Protein AF-A0A7Z0Q3Q0-F1 (afdb_monomer)

Radius of gyration: 19.28 Å; Cα contacts (8 Å, |Δi|>4): 190; chains: 1; bounding box: 43×31×62 Å

Sequence (146 aa):
MIHEVDEGLRRLLGESGLEASGIEVVFDAPTRDWAARRSAPTVCVFLYDIREDAARRGAGAGEVYDADGHLVARRSPPRWFDLTYLVTAWASRPQDEHRLLSQVLTCLVATDTLPARLLTGTLAELGLTVTLDTAGAAADVPAAAD

pLDDT: mean 84.56, std 13.64, range [37.5, 96.56]

Foldseek 3Di:
DVVQVVQLLVVLVVVLCCVVVVEAEEADDDDPVNLVPDDHKYKYWYQDDKAWPVVPQDPAQDFDADPVGDGPDTHGGDIDMDTDIDIFIHDPDVVVRVVSVVSSLVSQVVAQWRDLVSGDDPRNVVVDIDGDDDCDDDDDDDPPDD

Nearest PDB structures (foldseek):
  6j0f-assembly1_A  TM=7.211E-01  e=7.672E-05  Photorhabdus asymbiotica subsp. asymbiotica ATCC 43949
  7b5i-assembly1_AA  TM=6.767E-01  e=9.588E-03  Nostoc sp. PCC 7120 = FACHB-418
  5djk-assembly1_A  TM=4.244E-01  e=2.139E+00  Mycobacterium tuberculosis
  5dji-assembly1_A  TM=3.986E-01  e=2.433E+00  Mycobacterium tuberculosis

Structure (mmCIF, N/CA/C/O backbone):
data_AF-A0A7Z0Q3Q0-F1
#
_entry.id   AF-A0A7Z0Q3Q0-F1
#
loop_
_atom_site.group_PDB
_atom_site.id
_atom_site.type_symbol
_atom_site.label_atom_id
_atom_site.label_alt_id
_atom_site.label_comp_id
_atom_site.label_asym_id
_atom_site.label_entity_id
_atom_site.label_seq_id
_atom_site.pdbx_PDB_ins_code
_atom_site.Cartn_x
_atom_site.Cartn_y
_atom_site.Cartn_z
_atom_site.occupancy
_atom_site.B_iso_or_equiv
_atom_site.auth_seq_id
_atom_site.auth_comp_id
_atom_site.auth_asym_id
_atom_site.auth_atom_id
_atom_site.pdbx_PDB_model_num
ATOM 1 N N . MET A 1 1 ? 0.972 2.978 -14.090 1.00 88.19 1 MET A N 1
ATOM 2 C CA . MET A 1 1 ? 1.947 2.531 -13.082 1.00 88.19 1 MET A CA 1
ATOM 3 C C . MET A 1 1 ? 1.573 2.913 -11.660 1.00 88.19 1 MET A C 1
ATOM 5 O O . MET A 1 1 ? 1.221 1.985 -10.961 1.00 88.19 1 MET A O 1
ATOM 9 N N . ILE A 1 2 ? 1.547 4.179 -11.202 1.00 93.88 2 ILE A N 1
ATOM 10 C CA . ILE A 1 2 ? 1.187 4.463 -9.780 1.00 93.88 2 ILE A CA 1
ATOM 11 C C . ILE A 1 2 ? -0.172 3.847 -9.394 1.00 93.88 2 ILE A C 1
ATOM 13 O O . ILE A 1 2 ? -0.239 3.062 -8.460 1.00 93.88 2 ILE A O 1
ATOM 17 N N . HIS A 1 3 ? -1.213 4.064 -10.203 1.00 94.50 3 HIS A N 1
ATOM 18 C CA . HIS A 1 3 ? -2.531 3.449 -9.981 1.00 94.50 3 HIS A CA 1
ATOM 19 C C . HIS A 1 3 ? -2.532 1.905 -10.012 1.00 94.50 3 HIS A C 1
ATOM 21 O O . HIS A 1 3 ? -3.436 1.279 -9.471 1.00 94.50 3 HIS A O 1
ATOM 27 N N . GLU A 1 4 ? -1.547 1.275 -10.660 1.00 95.19 4 GLU A N 1
ATOM 28 C CA . GLU A 1 4 ? -1.396 -0.188 -10.689 1.00 95.19 4 GLU A CA 1
ATOM 29 C C . GLU A 1 4 ? -0.673 -0.686 -9.429 1.00 95.19 4 GLU A C 1
ATOM 31 O O . GLU A 1 4 ? -0.942 -1.796 -8.980 1.00 95.19 4 GLU A O 1
ATOM 36 N N . VAL A 1 5 ? 0.199 0.138 -8.829 1.00 95.44 5 VAL A N 1
ATOM 37 C CA . VAL A 1 5 ? 0.750 -0.114 -7.487 1.00 95.44 5 VAL A CA 1
ATOM 38 C C . VAL A 1 5 ? -0.352 0.017 -6.441 1.00 95.44 5 VAL A C 1
ATOM 40 O O . VAL A 1 5 ? -0.492 -0.881 -5.616 1.00 95.44 5 VAL A O 1
ATOM 43 N N . ASP A 1 6 ? -1.184 1.063 -6.520 1.00 95.94 6 ASP A N 1
ATOM 44 C CA . ASP A 1 6 ? -2.340 1.240 -5.629 1.00 95.94 6 ASP A CA 1
ATOM 45 C C . ASP A 1 6 ? -3.270 0.021 -5.684 1.00 95.94 6 ASP A C 1
ATOM 47 O O . ASP A 1 6 ? -3.705 -0.499 -4.659 1.00 95.94 6 ASP A O 1
ATOM 51 N N . GLU A 1 7 ? -3.544 -0.482 -6.888 1.00 95.88 7 GLU A N 1
ATOM 52 C CA . GLU A 1 7 ? -4.359 -1.681 -7.070 1.00 95.88 7 GLU A CA 1
ATOM 53 C C . GLU A 1 7 ? -3.675 -2.950 -6.539 1.00 95.88 7 GLU A C 1
ATOM 55 O O . GLU A 1 7 ? -4.327 -3.781 -5.904 1.00 95.88 7 GLU A O 1
ATOM 60 N N . GLY A 1 8 ? -2.360 -3.090 -6.729 1.00 95.69 8 GLY A N 1
ATOM 61 C CA . GLY A 1 8 ? -1.583 -4.181 -6.139 1.00 95.69 8 GLY A CA 1
ATOM 62 C C . GLY A 1 8 ? -1.647 -4.177 -4.609 1.00 95.69 8 GLY A C 1
ATOM 63 O O . GLY A 1 8 ? -1.917 -5.214 -4.000 1.00 95.69 8 GLY A O 1
ATOM 64 N N . LEU A 1 9 ? -1.474 -3.007 -3.987 1.00 95.81 9 LEU A N 1
ATOM 65 C CA . LEU A 1 9 ? -1.591 -2.818 -2.540 1.00 95.81 9 LEU A CA 1
ATOM 66 C C . LEU A 1 9 ? -3.016 -3.076 -2.042 1.00 95.81 9 LEU A C 1
ATOM 68 O O . LEU A 1 9 ? -3.185 -3.733 -1.016 1.00 95.81 9 LEU A O 1
ATOM 72 N N . ARG A 1 10 ? -4.045 -2.623 -2.774 1.00 95.56 10 ARG A N 1
ATOM 73 C CA . ARG A 1 10 ? -5.452 -2.892 -2.440 1.00 95.56 10 ARG A CA 1
ATOM 74 C C . ARG A 1 10 ? -5.706 -4.390 -2.363 1.00 95.56 10 ARG A C 1
ATOM 76 O O . ARG A 1 10 ? -6.245 -4.867 -1.371 1.00 95.56 10 ARG A O 1
ATOM 83 N N . ARG A 1 11 ? -5.279 -5.142 -3.379 1.00 95.00 11 ARG A N 1
ATOM 84 C CA . ARG A 1 11 ? -5.471 -6.597 -3.409 1.00 95.00 11 ARG A CA 1
ATOM 85 C C . ARG A 1 11 ? -4.671 -7.307 -2.334 1.00 95.00 11 ARG A C 1
ATOM 87 O O . ARG A 1 11 ? -5.205 -8.217 -1.710 1.00 95.00 11 ARG A O 1
ATOM 94 N N . LEU A 1 12 ? -3.431 -6.876 -2.097 1.00 95.19 12 LEU A N 1
ATOM 95 C CA . LEU A 1 12 ? -2.596 -7.424 -1.032 1.00 95.19 12 LEU A CA 1
ATOM 96 C C . LEU A 1 12 ? -3.284 -7.261 0.329 1.00 95.19 12 LEU A C 1
ATOM 98 O O . LEU A 1 12 ? -3.424 -8.225 1.071 1.00 95.19 12 LEU A O 1
ATOM 102 N N . LEU A 1 13 ? -3.791 -6.064 0.630 1.00 94.19 13 LEU A N 1
ATOM 103 C CA . LEU A 1 13 ? -4.528 -5.814 1.868 1.00 94.19 13 LEU A CA 1
ATOM 104 C C . LEU A 1 13 ? -5.890 -6.517 1.898 1.00 94.19 13 LEU A C 1
ATOM 106 O O . LEU A 1 13 ? -6.341 -6.896 2.977 1.00 94.19 13 LEU A O 1
ATOM 110 N N . GLY A 1 14 ? -6.520 -6.774 0.753 1.00 91.62 14 GLY A N 1
ATOM 111 C CA . GLY A 1 14 ? -7.699 -7.639 0.660 1.00 91.62 14 GLY A CA 1
ATOM 112 C C . GLY A 1 14 ? -7.434 -9.061 1.175 1.00 91.62 14 GLY A C 1
ATOM 113 O O . GLY A 1 14 ? -8.291 -9.643 1.842 1.00 91.62 14 GLY A O 1
ATOM 114 N N . GLU A 1 15 ? -6.221 -9.595 0.976 1.00 90.00 15 GLU A N 1
ATOM 115 C CA . GLU A 1 15 ? -5.820 -10.918 1.490 1.00 90.00 15 GLU A CA 1
ATOM 116 C C . GLU A 1 15 ? -5.725 -10.958 3.031 1.00 90.00 15 GLU A C 1
ATOM 118 O O . GLU A 1 15 ? -5.790 -12.034 3.625 1.00 90.00 15 GLU A O 1
ATOM 123 N N . SER A 1 16 ? -5.652 -9.805 3.709 1.00 87.00 16 SER A N 1
ATOM 124 C CA . SER A 1 16 ? -5.590 -9.730 5.178 1.00 87.00 16 SER A CA 1
ATOM 125 C C . SER A 1 16 ? -6.931 -9.976 5.889 1.00 87.00 16 SER A C 1
ATOM 127 O O . SER A 1 16 ? -6.960 -10.093 7.115 1.00 87.00 16 SER A O 1
ATOM 129 N N . GLY A 1 17 ? -8.052 -10.031 5.156 1.00 87.19 17 GLY A N 1
ATOM 130 C CA . GLY A 1 17 ? -9.397 -10.233 5.717 1.00 87.19 17 GLY A CA 1
ATOM 131 C C . GLY A 1 17 ? -10.068 -8.973 6.286 1.00 87.19 17 GLY A C 1
ATOM 132 O O . GLY A 1 17 ? -11.126 -9.076 6.914 1.00 87.19 17 GLY A O 1
ATOM 133 N N . LEU A 1 18 ? -9.486 -7.788 6.065 1.00 88.56 18 LEU A N 1
ATOM 134 C CA . LEU A 1 18 ? -10.064 -6.500 6.473 1.00 88.56 18 LEU A CA 1
ATOM 135 C C . LEU A 1 18 ? -11.447 -6.274 5.846 1.00 88.56 18 LEU A C 1
ATOM 137 O O . LEU A 1 18 ? -12.420 -6.049 6.565 1.00 88.56 18 LEU A O 1
ATOM 141 N N . GLU A 1 19 ? -11.559 -6.422 4.524 1.00 85.38 19 GLU A N 1
ATOM 142 C CA . GLU A 1 19 ? -12.822 -6.212 3.801 1.00 85.38 19 GLU A CA 1
ATOM 143 C C . GLU A 1 19 ? -13.909 -7.204 4.242 1.00 85.38 19 GLU A C 1
ATOM 145 O O . GLU A 1 19 ? -15.065 -6.828 4.432 1.00 85.38 19 GLU A O 1
ATOM 150 N N . ALA A 1 20 ? -13.531 -8.461 4.507 1.00 86.12 20 ALA A N 1
ATOM 151 C CA . ALA A 1 20 ? -14.441 -9.480 5.039 1.00 86.12 20 ALA A CA 1
ATOM 152 C C . ALA A 1 20 ? -14.979 -9.125 6.439 1.00 86.12 20 ALA A C 1
ATOM 154 O O . ALA A 1 20 ? -16.045 -9.595 6.833 1.00 86.12 20 ALA A O 1
ATOM 155 N N . SER A 1 21 ? -14.260 -8.274 7.171 1.00 85.69 21 SER A N 1
ATOM 156 C CA . SER A 1 21 ? -14.647 -7.755 8.486 1.00 85.69 21 SER A CA 1
ATOM 157 C C . SER A 1 21 ? -15.372 -6.402 8.400 1.00 85.69 21 SER A C 1
ATOM 159 O O . SER A 1 21 ? -15.601 -5.764 9.426 1.00 85.69 21 SER A O 1
ATOM 161 N N . GLY A 1 22 ? -15.734 -5.952 7.191 1.00 87.81 22 GLY A N 1
ATOM 162 C CA . GLY A 1 22 ? -16.421 -4.680 6.953 1.00 87.81 22 GLY A CA 1
ATOM 163 C C . GLY A 1 22 ? -15.533 -3.444 7.114 1.00 87.81 22 GLY A C 1
ATOM 164 O O . GLY A 1 22 ? -16.058 -2.347 7.292 1.00 87.81 22 GLY A O 1
ATOM 165 N N . ILE A 1 23 ? -14.208 -3.614 7.088 1.00 92.88 23 ILE A N 1
ATOM 166 C CA . ILE A 1 23 ? -13.245 -2.515 7.186 1.00 92.88 23 ILE A CA 1
ATOM 167 C C . ILE A 1 23 ? -12.937 -2.015 5.777 1.00 92.88 23 ILE A C 1
ATOM 169 O O . ILE A 1 23 ? -12.539 -2.790 4.908 1.00 92.88 23 ILE A O 1
ATOM 173 N N . GLU A 1 24 ? -13.113 -0.715 5.558 1.00 92.44 24 GLU A N 1
ATOM 174 C CA . GLU A 1 24 ? -12.806 -0.082 4.275 1.00 92.44 24 GLU A CA 1
ATOM 175 C C . GLU A 1 24 ? -11.285 0.111 4.120 1.00 92.44 24 GLU A C 1
ATOM 177 O O . GLU A 1 24 ? -10.596 0.420 5.095 1.00 92.44 24 GLU A O 1
ATOM 182 N N . VAL A 1 25 ? -10.756 -0.038 2.901 1.00 93.88 25 VAL A N 1
ATOM 183 C CA . VAL A 1 25 ? -9.376 0.334 2.548 1.00 93.88 25 VAL A CA 1
ATOM 184 C C . VAL A 1 25 ? -9.415 1.418 1.476 1.00 93.88 25 VAL A C 1
ATOM 186 O O . VAL A 1 25 ? -9.904 1.192 0.368 1.00 93.88 25 VAL A O 1
ATOM 189 N N . VAL A 1 26 ? -8.881 2.598 1.787 1.00 93.81 26 VAL A N 1
ATOM 190 C CA . VAL A 1 26 ? -8.859 3.744 0.864 1.00 93.81 26 VAL A CA 1
ATOM 191 C C . VAL A 1 26 ? -7.458 4.291 0.643 1.00 93.81 26 VAL A C 1
ATOM 193 O O . VAL A 1 26 ? -6.566 4.061 1.450 1.00 93.81 26 VAL A O 1
ATOM 196 N N . PHE A 1 27 ? -7.288 5.054 -0.436 1.00 94.75 27 PHE A N 1
ATOM 197 C CA . PHE A 1 27 ? -5.995 5.601 -0.870 1.00 94.75 27 PHE A CA 1
ATOM 198 C C . PHE A 1 27 ? -5.954 7.139 -0.857 1.00 94.75 27 PHE A C 1
ATOM 200 O O . PHE A 1 27 ? -4.999 7.757 -1.322 1.00 94.75 27 PHE A O 1
ATOM 207 N N . ASP A 1 28 ? -6.994 7.771 -0.310 1.00 87.12 28 ASP A N 1
ATOM 208 C CA . ASP A 1 28 ? -7.083 9.226 -0.197 1.00 87.12 28 ASP A CA 1
ATOM 209 C C . ASP A 1 28 ? -6.221 9.750 0.955 1.00 87.12 28 ASP A C 1
ATOM 211 O O . ASP A 1 28 ? -6.079 9.089 1.983 1.00 87.12 28 ASP A O 1
ATOM 215 N N . ALA A 1 29 ? -5.734 10.987 0.843 1.00 85.38 29 ALA A N 1
ATOM 216 C CA . ALA A 1 29 ? -5.054 11.654 1.949 1.00 85.38 29 ALA A CA 1
ATOM 217 C C . ALA A 1 29 ? -5.977 11.778 3.182 1.00 85.38 29 ALA A C 1
ATOM 219 O O . ALA A 1 29 ? -7.102 12.286 3.055 1.00 85.38 29 ALA A O 1
ATOM 220 N N . PRO A 1 30 ? -5.521 11.378 4.384 1.00 79.69 30 PRO A N 1
ATOM 221 C CA . PRO A 1 30 ? -6.323 11.494 5.591 1.00 79.69 30 PRO A CA 1
ATOM 222 C C . PRO A 1 30 ? -6.361 12.958 6.052 1.00 79.69 30 PRO A C 1
ATOM 224 O O . PRO A 1 30 ? -5.455 13.447 6.720 1.00 79.69 30 PRO A O 1
ATOM 227 N N . THR A 1 31 ? -7.411 13.684 5.667 1.00 82.81 31 THR A N 1
ATOM 228 C CA . THR A 1 31 ? -7.654 15.073 6.104 1.00 82.81 31 THR A CA 1
ATOM 229 C C . THR A 1 31 ? -8.686 15.125 7.233 1.00 82.81 31 THR A C 1
ATOM 231 O O . THR A 1 31 ? -9.507 14.216 7.368 1.00 82.81 31 THR A O 1
ATOM 234 N N . ARG A 1 32 ? -8.713 16.214 8.017 1.00 77.81 32 ARG A N 1
ATOM 235 C CA . ARG A 1 32 ? -9.737 16.435 9.062 1.00 77.81 32 ARG A CA 1
ATOM 236 C C . ARG A 1 32 ? -11.166 16.286 8.533 1.00 77.81 32 ARG A C 1
ATOM 238 O O . ARG A 1 32 ? -11.967 15.552 9.107 1.00 77.81 32 ARG A O 1
ATOM 245 N N . ASP A 1 33 ? -11.467 16.935 7.410 1.00 81.00 33 ASP A N 1
ATOM 246 C CA . ASP A 1 33 ? -12.792 16.875 6.781 1.00 81.00 33 ASP A CA 1
ATOM 247 C C . ASP A 1 33 ? -13.135 15.469 6.288 1.00 81.00 33 ASP A C 1
ATOM 249 O O . ASP A 1 33 ? -14.293 15.056 6.305 1.00 81.00 33 ASP A O 1
ATOM 253 N N . TRP A 1 34 ? -12.133 14.724 5.829 1.00 81.62 34 TRP A N 1
ATOM 254 C CA . TRP A 1 34 ? -12.302 13.332 5.439 1.00 81.62 34 TRP A CA 1
ATOM 255 C C . TRP A 1 34 ? -12.598 12.446 6.653 1.00 81.62 34 TRP A C 1
ATOM 257 O O . TRP A 1 34 ? -13.512 11.626 6.584 1.00 81.62 34 TRP A O 1
ATOM 267 N N . ALA A 1 35 ? -11.919 12.667 7.783 1.00 76.44 35 ALA A N 1
ATOM 268 C CA . ALA A 1 35 ? -12.118 11.891 9.006 1.00 76.44 35 ALA A CA 1
ATOM 269 C C . ALA A 1 35 ? -13.510 12.143 9.599 1.00 76.44 35 ALA A C 1
ATOM 271 O O . ALA A 1 35 ? -14.205 11.205 9.982 1.00 76.44 35 ALA A O 1
ATOM 272 N N . ALA A 1 36 ? -13.964 13.401 9.577 1.00 80.50 36 ALA A N 1
ATOM 273 C CA . ALA A 1 36 ? -15.282 13.802 10.063 1.00 80.50 36 ALA A CA 1
ATOM 274 C C . ALA A 1 36 ? -16.453 13.150 9.302 1.00 80.50 36 ALA A C 1
ATOM 276 O O . ALA A 1 36 ? -17.552 13.038 9.842 1.00 80.50 36 ALA A O 1
ATOM 277 N N . ARG A 1 37 ? -16.241 12.717 8.052 1.00 80.75 37 ARG A N 1
ATOM 278 C CA . ARG A 1 37 ? -17.276 12.064 7.232 1.00 80.75 37 ARG A CA 1
ATOM 279 C C . ARG A 1 37 ? -17.400 10.560 7.479 1.00 80.75 37 ARG A C 1
ATOM 281 O O . ARG A 1 37 ? -18.315 9.943 6.933 1.00 80.75 37 ARG A O 1
ATOM 288 N N . ARG A 1 38 ? -16.513 9.955 8.273 1.00 77.19 38 ARG A N 1
ATOM 289 C CA . ARG A 1 38 ? -16.491 8.504 8.462 1.00 77.19 38 ARG A CA 1
ATOM 290 C C . ARG A 1 38 ? -17.270 8.031 9.672 1.00 77.19 38 ARG A C 1
ATOM 292 O O . ARG A 1 38 ? -17.133 8.545 10.774 1.00 77.19 38 ARG A O 1
ATOM 299 N N . SER A 1 39 ? -18.050 6.981 9.444 1.00 78.19 39 SER A N 1
ATOM 300 C CA . SER A 1 39 ? -18.807 6.263 10.473 1.00 78.19 39 SER A CA 1
ATOM 301 C C . SER A 1 39 ? -18.347 4.813 10.661 1.00 78.19 39 SER A C 1
ATOM 303 O O . SER A 1 39 ? -18.695 4.203 11.669 1.00 78.19 39 SER A O 1
ATOM 305 N N . ALA A 1 40 ? -17.551 4.271 9.732 1.00 87.44 40 ALA A N 1
ATOM 306 C CA . ALA A 1 40 ? -17.071 2.892 9.749 1.00 87.44 40 ALA A CA 1
ATOM 307 C C . ALA A 1 40 ? -15.544 2.819 9.954 1.00 87.44 40 ALA A C 1
ATOM 309 O O . ALA A 1 40 ? -14.828 3.721 9.502 1.00 87.44 40 ALA A O 1
ATOM 310 N N . PRO A 1 41 ? -15.030 1.749 10.596 1.00 92.44 41 PRO A N 1
ATOM 311 C CA . PRO A 1 41 ? -13.596 1.505 10.696 1.00 92.44 41 PRO A CA 1
ATOM 312 C C . PRO A 1 41 ? -12.934 1.479 9.317 1.00 92.44 41 PRO A C 1
ATOM 314 O O . PRO A 1 41 ? -13.436 0.833 8.398 1.00 92.44 41 PRO A O 1
ATOM 317 N N . THR A 1 42 ? -11.820 2.192 9.164 1.00 93.88 42 THR A N 1
ATOM 318 C CA . THR A 1 42 ? -11.161 2.349 7.861 1.00 93.88 42 THR A CA 1
ATOM 319 C C . THR A 1 42 ? -9.645 2.349 7.985 1.00 93.88 42 THR A C 1
ATOM 321 O O . THR A 1 42 ? -9.083 2.991 8.872 1.00 93.88 42 THR A O 1
ATOM 324 N N . VAL A 1 43 ? -8.980 1.680 7.048 1.00 94.88 43 VAL A N 1
ATOM 325 C CA . VAL A 1 43 ? -7.545 1.801 6.794 1.00 94.88 43 VAL A CA 1
ATOM 326 C C . VAL A 1 43 ? -7.328 2.749 5.616 1.00 94.88 43 VAL A C 1
ATOM 328 O O . VAL A 1 43 ? -7.969 2.633 4.573 1.00 94.88 43 VAL A O 1
ATOM 331 N N . CYS A 1 44 ? -6.416 3.698 5.777 1.00 94.62 44 CYS A N 1
ATOM 332 C CA . CYS A 1 44 ? -5.994 4.605 4.721 1.00 94.62 44 CYS A CA 1
ATOM 333 C C . CYS A 1 44 ? -4.538 4.340 4.346 1.00 94.62 44 CYS A C 1
ATOM 335 O O . CYS A 1 44 ? -3.687 4.227 5.224 1.00 94.62 44 CYS A O 1
ATOM 337 N N . VAL A 1 45 ? -4.281 4.240 3.044 1.00 96.12 45 VAL A N 1
ATOM 338 C CA . VAL A 1 45 ? -2.999 3.920 2.416 1.00 96.12 45 VAL A CA 1
ATOM 339 C C . VAL A 1 45 ? -2.651 5.064 1.469 1.00 96.12 45 VAL A C 1
ATOM 341 O O . VAL A 1 45 ? -2.903 5.017 0.269 1.00 96.12 45 VAL A O 1
ATOM 344 N N . PHE A 1 46 ? -2.134 6.148 2.032 1.00 94.25 46 PHE A N 1
ATOM 345 C CA . PHE A 1 46 ? -1.896 7.389 1.303 1.00 94.25 46 PHE A CA 1
ATOM 346 C C . PHE A 1 46 ? -0.487 7.413 0.701 1.00 94.25 46 PHE A C 1
ATOM 348 O O . PHE A 1 46 ? 0.485 7.193 1.421 1.00 94.25 46 PHE A O 1
ATOM 355 N N . LEU A 1 47 ? -0.355 7.718 -0.594 1.00 95.81 47 LEU A N 1
ATOM 356 C CA . LEU A 1 47 ? 0.948 7.940 -1.231 1.00 95.81 47 LEU A CA 1
ATOM 357 C C . LEU A 1 47 ? 1.561 9.254 -0.727 1.00 95.81 47 LEU A C 1
ATOM 359 O O . LEU A 1 47 ? 1.166 10.340 -1.148 1.00 95.81 47 LEU A O 1
ATOM 363 N N . TYR A 1 48 ? 2.517 9.133 0.188 1.00 91.62 48 TYR A N 1
ATOM 364 C CA . TYR A 1 48 ? 3.129 10.238 0.916 1.00 91.62 48 TYR A CA 1
ATOM 365 C C . TYR A 1 48 ? 4.311 10.866 0.165 1.00 91.62 48 TYR A C 1
ATOM 367 O O . TYR A 1 48 ? 4.432 12.089 0.143 1.00 91.62 48 TYR A O 1
ATOM 375 N N . ASP A 1 49 ? 5.167 10.051 -0.458 1.00 93.25 49 ASP A N 1
ATOM 376 C CA . ASP A 1 49 ? 6.351 10.535 -1.181 1.00 93.25 49 ASP A CA 1
ATOM 377 C C . ASP A 1 49 ? 6.631 9.705 -2.442 1.00 93.25 49 ASP A C 1
ATOM 379 O O . ASP A 1 49 ? 6.298 8.520 -2.518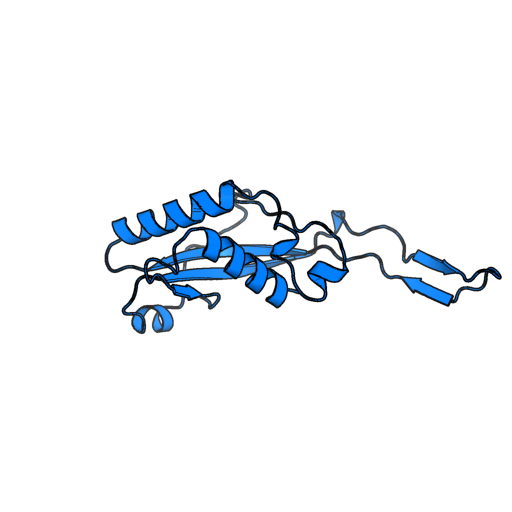 1.00 93.25 49 ASP A O 1
ATOM 383 N N . ILE A 1 50 ? 7.253 10.343 -3.435 1.00 94.50 50 ILE A N 1
ATOM 384 C CA . ILE A 1 50 ? 7.692 9.733 -4.694 1.00 94.50 50 ILE A CA 1
ATOM 385 C C . ILE A 1 50 ? 9.121 10.194 -4.960 1.00 94.50 50 ILE A C 1
ATOM 387 O O . ILE A 1 50 ? 9.366 11.376 -5.215 1.00 94.50 50 ILE A O 1
ATOM 391 N N . ARG A 1 51 ? 10.068 9.256 -4.983 1.00 91.62 51 ARG A N 1
ATOM 392 C CA . ARG A 1 51 ? 11.485 9.559 -5.222 1.00 91.62 51 ARG A CA 1
ATOM 393 C C . ARG A 1 51 ? 12.021 8.736 -6.375 1.00 91.62 51 ARG A C 1
ATOM 395 O O . ARG A 1 51 ? 11.774 7.545 -6.447 1.00 91.62 51 ARG A O 1
ATOM 402 N N . GLU A 1 52 ? 12.777 9.349 -7.282 1.00 89.44 52 GLU A N 1
ATOM 403 C CA . GLU A 1 52 ? 13.530 8.581 -8.280 1.00 89.44 52 GLU A CA 1
ATOM 404 C C . GLU A 1 52 ? 14.787 7.990 -7.625 1.00 89.44 52 GLU A C 1
ATOM 406 O O . GLU A 1 52 ? 15.618 8.738 -7.100 1.00 89.44 52 GLU A O 1
ATOM 411 N N . ASP A 1 53 ? 14.975 6.672 -7.722 1.00 86.06 53 ASP A N 1
ATOM 412 C CA . ASP A 1 53 ? 16.249 6.026 -7.403 1.00 86.06 53 ASP A CA 1
ATOM 413 C C . ASP A 1 53 ? 17.219 6.254 -8.571 1.00 86.06 53 ASP A C 1
ATOM 415 O O . ASP A 1 53 ? 17.345 5.472 -9.521 1.00 86.06 53 ASP A O 1
ATOM 419 N N . ALA A 1 54 ? 17.911 7.389 -8.503 1.00 80.69 54 ALA A N 1
ATOM 420 C CA . ALA A 1 54 ? 18.913 7.773 -9.484 1.00 80.69 54 ALA A CA 1
ATOM 421 C C . ALA A 1 54 ? 20.154 6.861 -9.468 1.00 80.69 54 ALA A C 1
ATOM 423 O O . ALA A 1 54 ? 20.886 6.853 -10.458 1.00 80.69 54 ALA A O 1
ATOM 424 N N . ALA A 1 55 ? 20.401 6.104 -8.390 1.00 77.94 55 ALA A N 1
ATOM 425 C CA . ALA A 1 55 ? 21.534 5.183 -8.303 1.00 77.94 55 ALA A CA 1
ATOM 426 C C . ALA A 1 55 ? 21.293 3.918 -9.139 1.00 77.94 55 ALA A C 1
ATOM 428 O O . ALA A 1 55 ? 22.230 3.386 -9.733 1.00 77.94 55 ALA A O 1
ATOM 429 N N . ARG A 1 56 ? 20.032 3.483 -9.272 1.00 71.75 56 ARG A N 1
ATOM 430 C CA . ARG A 1 56 ? 19.622 2.410 -10.200 1.00 71.75 56 ARG A CA 1
ATOM 431 C C . ARG A 1 56 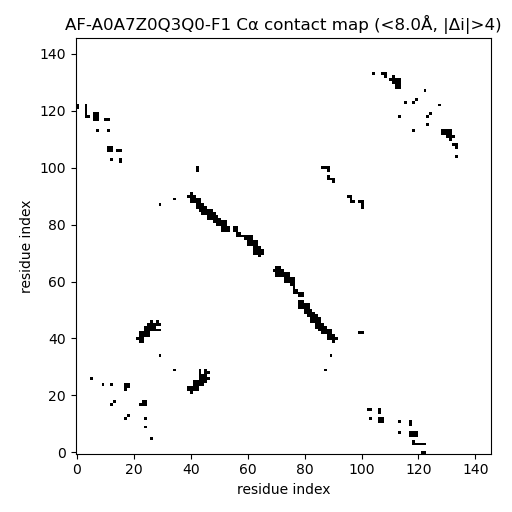? 19.502 2.854 -11.654 1.00 71.75 56 ARG A C 1
ATOM 433 O O . ARG A 1 56 ? 19.173 2.041 -12.523 1.00 71.75 56 ARG A O 1
ATOM 440 N N . ARG A 1 57 ? 19.757 4.128 -11.956 1.00 71.56 57 ARG A N 1
ATOM 441 C CA . ARG A 1 57 ? 19.755 4.614 -13.334 1.00 71.56 57 ARG A CA 1
ATOM 442 C C . ARG A 1 57 ? 20.895 3.938 -14.096 1.00 71.56 57 ARG A C 1
ATOM 444 O O . ARG A 1 57 ? 22.065 4.240 -13.881 1.00 71.56 57 ARG A O 1
ATOM 451 N N . GLY A 1 58 ? 20.548 3.032 -15.007 1.00 62.03 58 GLY A N 1
ATOM 452 C CA . GLY A 1 58 ? 21.525 2.415 -15.898 1.00 62.03 58 GLY A CA 1
ATOM 453 C C . GLY A 1 58 ? 22.274 3.479 -16.705 1.00 62.03 58 GLY A C 1
ATOM 454 O O . GLY A 1 58 ? 21.664 4.406 -17.245 1.00 62.03 58 GLY A O 1
ATOM 455 N N . ALA A 1 59 ? 23.598 3.354 -16.793 1.00 54.81 59 ALA A N 1
ATOM 456 C CA . ALA A 1 59 ? 24.392 4.157 -17.709 1.00 54.81 59 ALA A CA 1
ATOM 457 C C . ALA A 1 59 ? 24.142 3.658 -19.141 1.00 54.81 59 ALA A C 1
ATOM 459 O O . ALA A 1 59 ? 24.499 2.533 -19.478 1.00 54.81 59 ALA A O 1
ATOM 460 N N . GLY A 1 60 ? 23.532 4.495 -19.978 1.00 54.22 60 GLY A N 1
ATOM 461 C CA . GLY A 1 60 ? 23.416 4.253 -21.415 1.00 54.22 60 GLY A CA 1
ATOM 462 C C . GLY A 1 60 ? 21.975 4.156 -21.898 1.00 54.22 60 GLY A C 1
ATOM 463 O O . GLY A 1 60 ? 21.220 3.266 -21.516 1.00 54.22 60 GLY A O 1
ATOM 464 N N . ALA A 1 61 ? 21.605 5.066 -22.798 1.00 58.56 61 ALA A N 1
ATOM 465 C CA . ALA A 1 61 ? 20.533 4.771 -23.731 1.00 58.56 61 ALA A CA 1
ATOM 466 C C . ALA A 1 61 ? 21.006 3.595 -24.600 1.00 58.56 61 ALA A C 1
ATOM 468 O O . ALA A 1 61 ? 22.016 3.713 -25.290 1.00 58.56 61 ALA A O 1
ATOM 469 N N . GLY A 1 62 ? 20.332 2.451 -24.511 1.00 64.81 62 GLY A N 1
ATOM 470 C CA . GLY A 1 62 ? 20.670 1.279 -25.310 1.00 64.81 62 GLY A CA 1
ATOM 471 C C . GLY A 1 62 ? 20.280 1.524 -26.761 1.00 64.81 62 GLY A C 1
ATOM 472 O O . GLY A 1 62 ? 19.114 1.794 -27.053 1.00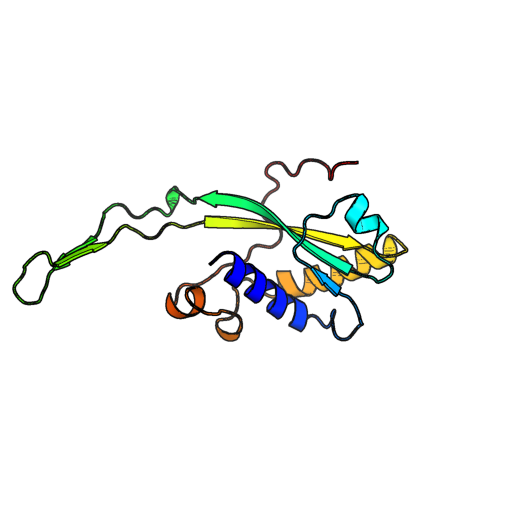 64.81 62 GLY A O 1
ATOM 473 N N . GLU A 1 63 ? 21.240 1.452 -27.671 1.00 78.75 63 GLU A N 1
ATOM 474 C CA . GLU A 1 63 ? 20.973 1.461 -29.104 1.00 78.75 63 GLU A CA 1
ATOM 475 C C . GLU A 1 63 ? 20.469 0.076 -29.533 1.00 78.75 63 GLU A C 1
ATOM 477 O O . GLU A 1 63 ? 21.093 -0.946 -29.254 1.00 78.75 63 GLU A O 1
ATOM 482 N N . VAL A 1 64 ? 19.288 0.037 -30.146 1.00 78.56 64 VAL A N 1
ATOM 483 C CA . VAL A 1 64 ? 18.660 -1.170 -30.684 1.00 78.56 64 VAL A CA 1
ATOM 484 C C . VAL A 1 64 ? 18.971 -1.212 -32.169 1.00 78.56 64 VAL A C 1
ATOM 486 O O . VAL A 1 64 ? 18.594 -0.295 -32.900 1.00 78.56 64 VAL A O 1
ATOM 489 N N . TYR A 1 65 ? 19.638 -2.277 -32.594 1.00 83.56 65 TYR A N 1
ATOM 490 C CA . TYR A 1 65 ? 20.002 -2.519 -33.982 1.00 83.56 65 TYR A CA 1
ATOM 491 C C . TYR A 1 65 ? 19.113 -3.619 -34.578 1.00 83.56 65 TYR A C 1
ATOM 493 O O . TYR A 1 65 ? 18.696 -4.526 -33.854 1.00 83.56 65 TYR A O 1
ATOM 501 N N . ASP A 1 66 ? 18.788 -3.529 -35.867 1.00 86.56 66 ASP A N 1
ATOM 502 C CA . ASP A 1 66 ? 18.143 -4.625 -36.597 1.00 86.56 66 ASP A CA 1
ATOM 503 C C . ASP A 1 66 ? 19.147 -5.727 -36.987 1.00 86.56 66 ASP A C 1
ATOM 505 O O . ASP A 1 66 ? 20.335 -5.664 -36.662 1.00 86.56 66 ASP A O 1
ATOM 509 N N . ALA A 1 67 ? 18.656 -6.770 -37.666 1.00 86.25 67 ALA A N 1
ATOM 510 C CA . ALA A 1 67 ? 19.476 -7.894 -38.121 1.00 86.25 67 ALA A CA 1
ATOM 511 C C . ALA A 1 67 ? 20.558 -7.488 -39.140 1.00 86.25 67 ALA A C 1
ATOM 513 O O . ALA A 1 67 ? 21.555 -8.197 -39.272 1.00 86.25 67 ALA A O 1
ATOM 514 N N . ASP A 1 68 ? 20.378 -6.349 -39.814 1.00 89.44 68 ASP A N 1
ATOM 515 C CA . ASP A 1 68 ? 21.308 -5.788 -40.794 1.00 89.44 68 ASP A CA 1
ATOM 516 C C . ASP A 1 68 ? 22.289 -4.781 -40.155 1.00 89.44 68 ASP A C 1
ATOM 518 O O . ASP A 1 68 ? 23.166 -4.239 -40.829 1.00 89.44 68 ASP A O 1
ATOM 522 N N . GLY A 1 69 ? 22.189 -4.554 -38.838 1.00 82.94 69 GLY A N 1
ATOM 523 C CA . GLY A 1 69 ? 23.072 -3.671 -38.081 1.00 82.94 69 GLY A CA 1
ATOM 524 C C . GLY A 1 69 ? 22.717 -2.186 -38.180 1.00 82.94 69 GLY A C 1
ATOM 525 O O . GLY A 1 69 ? 23.537 -1.342 -37.810 1.00 82.94 69 GLY A O 1
ATOM 526 N N . HIS A 1 70 ? 21.518 -1.829 -38.646 1.00 86.31 70 HIS A N 1
ATOM 527 C CA . HIS A 1 70 ? 21.043 -0.449 -38.627 1.00 86.31 70 HIS A CA 1
ATOM 528 C C . HIS A 1 70 ? 20.404 -0.100 -37.287 1.00 86.31 70 HIS A C 1
ATOM 530 O O . HIS A 1 70 ? 19.642 -0.876 -36.713 1.00 86.31 70 HIS A O 1
ATOM 536 N N . LEU A 1 71 ? 20.687 1.108 -36.796 1.00 84.12 71 LEU A N 1
ATOM 537 C CA . LEU A 1 71 ? 20.052 1.640 -35.597 1.00 84.12 71 LEU A CA 1
ATOM 538 C C . LEU A 1 71 ? 18.555 1.856 -35.854 1.00 84.12 71 LEU A C 1
ATOM 540 O O . LEU A 1 71 ? 18.174 2.786 -36.565 1.00 84.12 71 LEU A O 1
ATOM 544 N N . VAL A 1 72 ? 17.713 1.042 -35.224 1.00 86.56 72 VAL A N 1
ATOM 545 C CA . VAL A 1 72 ? 16.251 1.109 -35.361 1.00 86.56 72 VAL A CA 1
ATOM 546 C C . VAL A 1 72 ? 15.560 1.759 -34.167 1.00 86.56 72 VAL A C 1
ATOM 548 O O . VAL A 1 72 ? 14.450 2.266 -34.313 1.00 86.56 72 VAL A O 1
ATOM 551 N N . ALA A 1 73 ? 16.197 1.809 -32.992 1.00 78.56 73 ALA A N 1
ATOM 552 C CA . ALA A 1 73 ? 15.685 2.579 -31.857 1.00 78.56 73 ALA A CA 1
ATOM 553 C C . ALA A 1 73 ? 16.780 2.956 -30.851 1.00 78.56 73 ALA A C 1
ATOM 555 O O . ALA A 1 73 ? 17.808 2.298 -30.744 1.00 78.56 73 ALA A O 1
ATOM 556 N N . ARG A 1 74 ? 16.525 3.986 -30.039 1.00 73.06 74 ARG A N 1
ATOM 557 C CA . ARG A 1 74 ? 17.248 4.227 -28.781 1.00 73.06 74 ARG A CA 1
ATOM 558 C C . ARG A 1 74 ? 16.297 3.975 -27.623 1.00 73.06 74 ARG A C 1
ATOM 560 O O . ARG A 1 74 ? 15.270 4.641 -27.522 1.00 73.06 74 ARG A O 1
ATOM 567 N N . ARG A 1 75 ? 16.626 3.027 -26.748 1.00 68.06 75 ARG A N 1
ATOM 568 C CA . ARG A 1 75 ? 15.902 2.801 -25.494 1.00 68.06 75 ARG A CA 1
ATOM 569 C C . ARG A 1 75 ? 16.496 3.677 -24.409 1.00 68.06 75 ARG A C 1
ATOM 571 O O . ARG A 1 75 ? 17.675 3.553 -24.090 1.00 68.06 75 ARG A O 1
ATOM 578 N N . SER A 1 76 ? 15.680 4.537 -23.812 1.00 67.00 76 SER A N 1
ATOM 579 C CA . SER A 1 76 ? 16.055 5.174 -22.553 1.00 67.00 76 SER A CA 1
ATOM 580 C C . SER A 1 76 ? 16.171 4.106 -21.458 1.00 67.00 76 SER A C 1
ATOM 582 O O . SER A 1 76 ? 15.353 3.181 -21.439 1.00 67.00 76 SER A O 1
ATOM 584 N N . PRO A 1 77 ? 17.165 4.203 -20.560 1.00 69.56 77 PRO A N 1
ATOM 585 C CA . PRO A 1 77 ? 17.258 3.289 -19.432 1.00 69.56 77 PRO A CA 1
ATOM 586 C C . PRO A 1 77 ? 15.989 3.396 -18.569 1.00 69.56 77 PRO A C 1
ATOM 588 O O . PRO A 1 77 ? 15.424 4.492 -18.453 1.00 69.56 77 PRO A O 1
ATOM 591 N N . PRO A 1 78 ? 15.522 2.283 -17.974 1.00 73.94 78 PRO A N 1
ATOM 592 C CA . PRO A 1 78 ? 14.368 2.309 -17.088 1.00 73.94 78 PRO A CA 1
ATOM 593 C C . PRO A 1 78 ? 14.636 3.246 -15.907 1.00 73.94 78 PRO A C 1
ATOM 595 O O . PRO A 1 78 ? 15.747 3.297 -15.373 1.00 73.94 78 PRO A O 1
ATOM 598 N N . ARG A 1 79 ? 13.606 3.998 -15.515 1.00 83.38 79 ARG A N 1
ATOM 599 C CA . ARG A 1 79 ? 13.626 4.813 -14.299 1.00 83.38 79 ARG A CA 1
ATOM 600 C C . ARG A 1 79 ? 13.013 4.013 -13.165 1.00 83.38 79 ARG A C 1
ATOM 602 O O . ARG A 1 79 ? 11.946 3.429 -13.336 1.00 83.38 79 ARG A O 1
ATOM 609 N N . TRP A 1 80 ? 13.690 4.023 -12.029 1.00 86.38 80 TRP A N 1
ATOM 610 C CA . TRP A 1 80 ? 13.234 3.382 -10.807 1.00 86.38 80 TRP A CA 1
ATOM 611 C C . TRP A 1 80 ? 12.703 4.455 -9.871 1.00 86.38 80 TRP A C 1
ATOM 613 O O . TRP A 1 80 ? 13.317 5.514 -9.742 1.00 86.38 80 TRP A O 1
ATOM 623 N N . PHE A 1 81 ? 11.554 4.192 -9.261 1.00 90.56 81 PHE A N 1
ATOM 624 C CA . PHE A 1 81 ? 10.925 5.105 -8.320 1.00 90.56 81 PHE A CA 1
ATOM 625 C C . PHE A 1 81 ? 10.574 4.360 -7.041 1.00 90.56 81 PHE A C 1
ATOM 627 O O . PHE A 1 81 ? 9.985 3.281 -7.108 1.00 90.56 81 PHE A O 1
ATOM 634 N N . ASP A 1 82 ? 10.889 4.977 -5.912 1.00 92.44 82 ASP A N 1
ATOM 635 C CA . ASP A 1 82 ? 10.401 4.596 -4.599 1.00 92.44 82 ASP A CA 1
ATOM 636 C C . ASP A 1 82 ? 9.087 5.339 -4.346 1.00 92.44 82 ASP A C 1
ATOM 638 O O . ASP A 1 82 ? 9.006 6.564 -4.497 1.00 92.44 82 ASP A O 1
ATOM 642 N N . LEU A 1 83 ? 8.050 4.580 -3.994 1.00 94.69 83 LEU A N 1
ATOM 643 C CA . LEU A 1 83 ? 6.732 5.090 -3.632 1.00 94.69 83 LEU A CA 1
ATOM 644 C C . LEU A 1 83 ? 6.521 4.833 -2.142 1.00 94.69 83 LEU A C 1
ATOM 646 O O . LEU A 1 83 ? 6.349 3.688 -1.723 1.00 94.69 83 LEU A O 1
ATOM 650 N N . THR A 1 84 ? 6.540 5.892 -1.343 1.00 94.00 84 THR A N 1
ATOM 651 C CA . THR A 1 84 ? 6.377 5.790 0.108 1.00 94.00 84 THR A CA 1
ATOM 652 C C . THR A 1 84 ? 4.911 5.971 0.454 1.00 94.00 84 THR A C 1
ATOM 654 O O . THR A 1 84 ? 4.360 7.053 0.259 1.00 94.00 84 THR A O 1
ATOM 657 N N . TYR A 1 85 ? 4.283 4.934 1.005 1.00 94.62 85 TYR A N 1
ATOM 658 C CA . TYR A 1 85 ? 2.899 4.991 1.470 1.00 94.62 85 TYR A CA 1
ATOM 659 C C . TYR A 1 85 ? 2.838 5.140 2.993 1.00 94.62 85 TYR A C 1
ATOM 661 O O . TYR A 1 85 ? 3.491 4.402 3.729 1.00 94.62 85 TYR A O 1
ATOM 669 N N . LEU A 1 86 ? 2.015 6.073 3.466 1.00 93.56 86 LEU A N 1
ATOM 670 C CA . LEU A 1 86 ? 1.652 6.215 4.869 1.00 93.56 86 LEU A CA 1
ATOM 671 C C . LEU A 1 86 ? 0.360 5.439 5.139 1.00 93.56 86 LEU A C 1
ATOM 673 O O . LEU A 1 86 ? -0.692 5.749 4.575 1.00 93.56 86 LEU A O 1
ATOM 677 N N . VAL A 1 87 ? 0.439 4.459 6.040 1.00 93.94 87 VAL A N 1
ATOM 678 C CA . VAL A 1 87 ? -0.719 3.680 6.486 1.00 93.94 87 VAL A CA 1
ATOM 679 C C . VAL A 1 87 ? -1.251 4.241 7.801 1.00 93.94 87 VAL A C 1
ATOM 681 O O . VAL A 1 87 ? -0.524 4.323 8.789 1.00 93.94 87 VAL A O 1
ATOM 684 N N . THR A 1 88 ? -2.535 4.590 7.829 1.00 93.38 88 THR A N 1
ATOM 685 C CA . THR A 1 88 ? -3.250 5.033 9.036 1.00 93.38 88 THR A CA 1
ATOM 686 C C . THR A 1 88 ? -4.515 4.207 9.243 1.00 93.38 88 THR A C 1
ATOM 688 O O . THR A 1 88 ? -5.083 3.678 8.287 1.00 93.38 88 THR A O 1
ATOM 691 N N . ALA A 1 89 ? -4.968 4.086 10.490 1.00 93.56 89 ALA A N 1
ATOM 692 C CA . ALA A 1 89 ? -6.220 3.419 10.832 1.00 93.56 89 ALA A CA 1
ATOM 693 C C . ALA A 1 89 ? -7.128 4.378 11.595 1.00 93.56 89 ALA A C 1
ATOM 695 O O . ALA A 1 89 ? -6.654 5.148 12.423 1.00 93.56 89 ALA A O 1
ATOM 696 N N . TRP A 1 90 ? -8.422 4.299 11.308 1.00 91.81 90 TRP A N 1
ATOM 697 C CA . TRP A 1 90 ? -9.445 5.190 11.839 1.00 91.81 90 TRP A CA 1
ATOM 698 C C . TRP A 1 90 ? -10.567 4.348 12.425 1.00 91.81 90 TRP A C 1
ATOM 700 O O . TRP A 1 90 ? -11.210 3.579 11.705 1.00 91.81 90 TRP A O 1
ATOM 710 N N . ALA A 1 91 ? -10.797 4.475 13.727 1.00 90.88 91 ALA A N 1
ATOM 711 C CA . ALA A 1 91 ? -11.864 3.777 14.433 1.00 90.88 91 ALA A CA 1
ATOM 712 C C . ALA A 1 91 ? -12.359 4.620 15.616 1.00 90.88 91 ALA A C 1
ATOM 714 O O . ALA A 1 91 ? -11.793 5.649 15.960 1.00 90.88 91 ALA A O 1
ATOM 715 N N . SER A 1 92 ? -13.434 4.189 16.279 1.00 89.31 92 SER A N 1
ATOM 716 C CA . SER A 1 92 ? -13.983 4.946 17.415 1.00 89.31 92 SER A CA 1
ATOM 717 C C . SER A 1 92 ? -13.081 4.947 18.653 1.00 89.31 92 SER A C 1
ATOM 719 O O . SER A 1 92 ? -13.286 5.758 19.555 1.00 89.31 92 SER A O 1
ATOM 721 N N . ARG A 1 93 ? -12.136 4.005 18.750 1.00 90.94 93 ARG A N 1
ATOM 722 C CA . ARG A 1 93 ? -11.226 3.860 19.889 1.00 90.94 93 ARG A CA 1
ATOM 723 C C . ARG A 1 93 ? -9.796 3.651 19.392 1.00 90.94 93 ARG A C 1
ATOM 725 O O . ARG A 1 93 ? -9.605 2.794 18.527 1.00 90.94 93 ARG A O 1
ATOM 732 N N . PRO A 1 94 ? -8.788 4.282 20.019 1.00 93.56 94 PRO A N 1
ATOM 733 C CA . PRO A 1 94 ? -7.385 4.069 19.657 1.00 93.56 94 PRO A CA 1
ATOM 734 C C . PRO A 1 94 ? -6.938 2.602 19.719 1.00 93.56 94 PRO A C 1
ATOM 736 O O . PRO A 1 94 ? -6.101 2.151 18.946 1.00 93.56 94 PRO A O 1
ATOM 739 N N . GLN A 1 95 ? -7.512 1.804 20.625 1.00 96.31 95 GLN A N 1
ATOM 740 C CA . GLN A 1 95 ? -7.192 0.377 20.720 1.00 96.31 95 GLN A CA 1
ATOM 741 C C . GLN A 1 95 ? -7.659 -0.404 19.488 1.00 96.31 95 GLN A C 1
ATOM 743 O O . GLN A 1 95 ? -7.001 -1.367 19.096 1.00 96.31 95 GLN A O 1
ATOM 748 N N . ASP A 1 96 ? -8.779 -0.001 18.889 1.00 93.88 96 ASP A N 1
ATOM 749 C CA . ASP A 1 96 ? -9.286 -0.619 17.668 1.00 93.88 96 ASP A CA 1
ATOM 750 C C . ASP A 1 96 ? -8.439 -0.174 16.467 1.00 93.88 96 ASP A C 1
ATOM 752 O O . ASP A 1 96 ? -8.080 -1.011 15.646 1.00 93.88 96 ASP A O 1
ATOM 756 N N . GLU A 1 97 ? -7.987 1.085 16.429 1.00 94.81 97 GLU A N 1
ATOM 757 C CA . GLU A 1 97 ? -7.006 1.564 15.439 1.00 94.81 97 GLU A CA 1
ATOM 758 C C . GLU A 1 97 ? -5.707 0.753 15.496 1.00 94.81 97 GLU A C 1
ATOM 760 O O . GLU A 1 97 ? -5.229 0.261 14.476 1.00 94.81 97 GLU A O 1
ATOM 765 N N . HIS A 1 98 ? -5.166 0.518 16.693 1.00 96.56 98 HIS A N 1
ATOM 766 C CA . HIS A 1 98 ? -3.966 -0.303 16.860 1.00 96.56 98 HIS A CA 1
ATOM 767 C C . HIS A 1 98 ? -4.178 -1.761 16.433 1.00 96.56 98 HIS A C 1
ATOM 769 O O . HIS A 1 98 ? -3.262 -2.377 15.889 1.00 96.56 98 HIS A O 1
ATOM 775 N N . ARG A 1 99 ? -5.372 -2.329 16.647 1.00 94.56 99 ARG A N 1
ATOM 776 C CA . ARG A 1 99 ? -5.703 -3.682 16.168 1.00 94.56 99 ARG A CA 1
ATOM 777 C C . ARG A 1 99 ? -5.731 -3.744 14.644 1.00 94.56 99 ARG A C 1
ATOM 779 O O . ARG A 1 99 ? -5.157 -4.671 14.078 1.00 94.56 99 ARG A O 1
ATOM 786 N N . LEU A 1 100 ? -6.327 -2.743 13.995 1.00 95.25 100 LEU A N 1
ATOM 787 C CA . LEU A 1 100 ? -6.320 -2.614 12.537 1.00 95.25 100 LEU A CA 1
ATOM 788 C C . LEU A 1 100 ? -4.892 -2.494 11.998 1.00 95.25 100 LEU A C 1
ATOM 790 O O . LEU A 1 100 ? -4.512 -3.242 11.099 1.00 95.25 100 LEU A O 1
ATOM 794 N N . LEU A 1 101 ? -4.074 -1.620 12.590 1.00 95.81 101 LEU A N 1
ATOM 795 C CA . LEU A 1 101 ? -2.669 -1.472 12.206 1.00 95.81 101 LEU A CA 1
ATOM 796 C C . LEU A 1 101 ? -1.878 -2.762 12.424 1.00 95.81 101 LEU A C 1
ATOM 798 O O . LEU A 1 101 ? -1.065 -3.116 11.580 1.00 95.81 101 LEU A O 1
ATOM 802 N N . SER A 1 102 ? -2.134 -3.503 13.504 1.00 94.56 102 SER A N 1
ATOM 803 C CA . SER A 1 102 ? -1.478 -4.792 13.745 1.00 94.56 102 SER A CA 1
ATOM 804 C C . SER A 1 102 ? -1.840 -5.834 12.682 1.00 94.56 102 SER A C 1
ATOM 806 O O . SER A 1 102 ? -0.976 -6.614 12.278 1.00 94.56 102 SER A O 1
ATOM 808 N N . GLN A 1 103 ? -3.094 -5.860 12.222 1.00 94.12 103 GLN A N 1
ATOM 809 C CA . GLN A 1 103 ? -3.541 -6.751 11.149 1.00 94.12 103 GLN A CA 1
ATOM 810 C C . GLN A 1 103 ? -2.899 -6.374 9.808 1.00 94.12 103 GLN A C 1
ATOM 812 O O . GLN A 1 103 ? -2.353 -7.243 9.128 1.00 94.12 103 GLN A O 1
ATOM 817 N N . VAL A 1 104 ? -2.896 -5.082 9.464 1.00 95.00 104 VAL A N 1
ATOM 818 C CA . VAL A 1 104 ? -2.225 -4.573 8.258 1.00 95.00 104 VAL A CA 1
ATOM 819 C C . VAL A 1 104 ? -0.733 -4.889 8.298 1.00 95.00 104 VAL A C 1
ATOM 821 O O . VAL A 1 104 ? -0.201 -5.452 7.345 1.00 95.00 104 VAL A O 1
ATOM 824 N N . LEU A 1 105 ? -0.066 -4.597 9.417 1.00 93.62 105 LEU A N 1
ATOM 825 C CA . LEU A 1 105 ? 1.358 -4.856 9.591 1.00 93.62 105 LEU A CA 1
ATOM 826 C C . LEU A 1 105 ? 1.675 -6.337 9.377 1.00 93.62 105 LEU A C 1
ATOM 828 O O . LEU A 1 105 ? 2.597 -6.640 8.633 1.00 93.62 105 LEU A O 1
ATOM 832 N N . THR A 1 106 ? 0.882 -7.247 9.952 1.00 93.12 106 THR A N 1
ATOM 833 C CA . THR A 1 106 ? 1.054 -8.703 9.778 1.00 93.12 106 THR A CA 1
ATOM 834 C C . THR A 1 106 ? 0.989 -9.120 8.306 1.00 93.12 106 THR A C 1
ATOM 836 O O . THR A 1 106 ? 1.761 -9.972 7.876 1.00 93.12 106 THR A O 1
ATOM 839 N N . CYS A 1 107 ? 0.093 -8.513 7.524 1.00 92.94 107 CYS A N 1
ATOM 840 C CA . CYS A 1 107 ? -0.016 -8.771 6.089 1.00 92.94 107 CYS A CA 1
ATOM 841 C C . CYS A 1 107 ? 1.206 -8.259 5.316 1.00 92.94 107 CYS A C 1
ATOM 843 O O . CYS A 1 107 ? 1.739 -8.958 4.453 1.00 92.94 107 CYS A O 1
ATOM 845 N N . LEU A 1 108 ? 1.645 -7.035 5.615 1.00 92.94 108 LEU A N 1
ATOM 846 C CA . LEU A 1 108 ? 2.711 -6.387 4.861 1.00 92.94 108 LEU A CA 1
ATOM 847 C C . LEU A 1 108 ? 4.091 -6.993 5.163 1.00 92.94 108 LEU A C 1
ATOM 849 O O . LEU A 1 108 ? 4.826 -7.287 4.228 1.00 92.94 108 LEU A O 1
ATOM 853 N N . VAL A 1 109 ? 4.409 -7.284 6.432 1.00 92.19 109 VAL A N 1
ATOM 854 C CA . VAL A 1 109 ? 5.703 -7.897 6.812 1.00 92.19 109 VAL A CA 1
ATOM 855 C C . VAL A 1 109 ? 5.862 -9.334 6.312 1.00 92.19 109 VAL A C 1
ATOM 857 O O . VAL A 1 109 ? 6.964 -9.869 6.317 1.00 92.19 109 VAL A O 1
ATOM 860 N N . ALA A 1 110 ? 4.769 -9.981 5.902 1.00 91.88 110 ALA A N 1
ATOM 861 C CA . ALA A 1 110 ? 4.804 -11.301 5.283 1.00 91.88 110 ALA A CA 1
ATOM 862 C C . ALA A 1 110 ? 5.115 -11.246 3.772 1.00 91.88 110 ALA A C 1
ATOM 864 O O . ALA A 1 110 ? 5.210 -12.297 3.136 1.00 91.88 110 ALA A O 1
ATOM 865 N N . THR A 1 111 ? 5.237 -10.046 3.190 1.00 92.00 111 THR A N 1
ATOM 866 C CA . THR A 1 111 ? 5.315 -9.832 1.741 1.00 92.00 111 THR A CA 1
ATOM 867 C C . THR A 1 111 ? 6.467 -8.895 1.375 1.00 92.00 111 THR A C 1
ATOM 869 O O . THR A 1 111 ? 6.283 -7.690 1.262 1.00 92.00 111 THR A O 1
ATOM 872 N N . ASP A 1 112 ? 7.642 -9.456 1.082 1.00 90.75 112 ASP A N 1
ATOM 873 C CA . ASP A 1 112 ? 8.821 -8.682 0.634 1.00 90.75 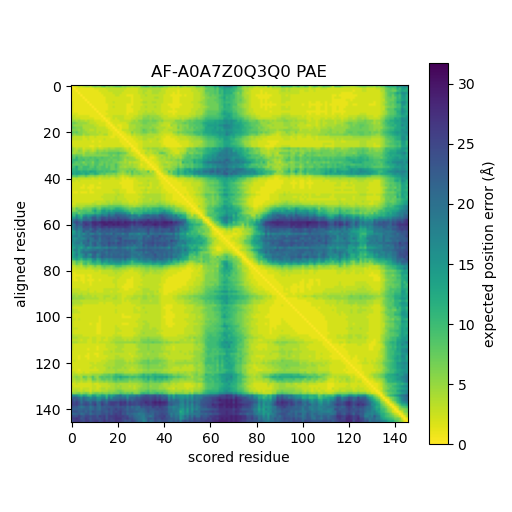112 ASP A CA 1
ATOM 874 C C . ASP A 1 112 ? 8.732 -8.237 -0.840 1.00 90.75 112 ASP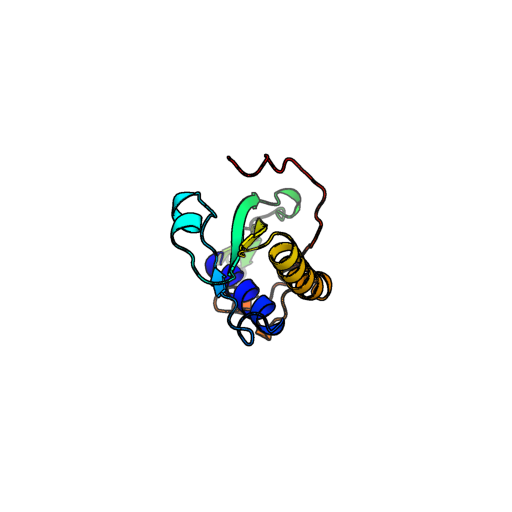 A C 1
ATOM 876 O O . ASP A 1 112 ? 9.526 -7.449 -1.360 1.00 90.75 112 ASP A O 1
ATOM 880 N N . THR A 1 113 ? 7.804 -8.822 -1.592 1.00 93.19 113 THR A N 1
ATOM 881 C CA . THR A 1 113 ? 7.642 -8.602 -3.028 1.00 93.19 113 THR A CA 1
ATOM 882 C C . THR A 1 113 ? 6.186 -8.787 -3.399 1.00 93.19 113 THR A C 1
ATOM 884 O O . THR A 1 113 ? 5.587 -9.803 -3.046 1.00 93.19 113 THR A O 1
ATOM 887 N N . LEU A 1 114 ? 5.633 -7.837 -4.154 1.00 92.94 114 LEU A N 1
ATOM 888 C CA . LEU A 1 114 ? 4.261 -7.914 -4.640 1.00 92.94 114 LEU A CA 1
ATOM 889 C C . LEU A 1 114 ? 4.139 -9.151 -5.544 1.00 92.94 114 LEU A C 1
ATOM 891 O O . LEU A 1 114 ? 4.816 -9.228 -6.576 1.00 92.94 114 LEU A O 1
ATOM 895 N N . PRO A 1 115 ? 3.300 -10.139 -5.184 1.00 93.06 115 PRO A N 1
ATOM 896 C CA . PRO A 1 115 ? 3.149 -11.341 -5.984 1.00 93.06 115 PRO A CA 1
ATOM 897 C C . PRO A 1 115 ? 2.677 -11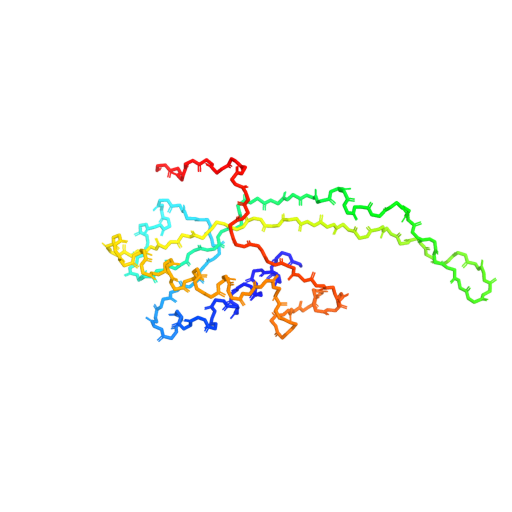.007 -7.399 1.00 93.06 115 PRO A C 1
ATOM 899 O O . PRO A 1 115 ? 1.767 -10.200 -7.576 1.00 93.06 115 PRO A O 1
ATOM 902 N N . ALA A 1 116 ? 3.212 -11.698 -8.408 1.00 92.62 116 ALA A N 1
ATOM 903 C CA . ALA A 1 116 ? 2.873 -11.443 -9.813 1.00 92.62 116 ALA A CA 1
ATOM 904 C C . ALA A 1 116 ? 1.359 -11.515 -10.104 1.00 92.62 116 ALA A C 1
ATOM 906 O O . ALA A 1 116 ? 0.863 -10.777 -10.947 1.00 92.62 116 ALA A O 1
ATOM 907 N N . ARG A 1 117 ? 0.610 -12.349 -9.362 1.00 93.62 117 ARG A N 1
ATOM 908 C CA . ARG A 1 117 ? -0.862 -12.443 -9.452 1.00 93.62 117 ARG A CA 1
ATOM 909 C C . ARG A 1 117 ? -1.595 -11.144 -9.089 1.00 93.62 117 ARG A C 1
ATOM 911 O O . ARG A 1 117 ? -2.749 -10.980 -9.469 1.00 93.62 117 ARG A O 1
ATOM 918 N N . LEU A 1 118 ? -0.961 -10.263 -8.314 1.00 94.06 118 LEU A N 1
ATOM 919 C CA . LEU A 1 118 ? -1.542 -8.998 -7.864 1.00 94.06 118 LEU A CA 1
ATOM 920 C C . LEU A 1 118 ? -1.206 -7.842 -8.811 1.00 94.06 118 LEU A C 1
ATOM 922 O O . LEU A 1 118 ? -1.898 -6.828 -8.780 1.00 94.06 118 LEU A O 1
ATOM 926 N N . LEU A 1 119 ? -0.196 -8.004 -9.672 1.00 93.62 119 LEU A N 1
ATOM 927 C CA . LEU A 1 119 ? 0.201 -7.000 -10.654 1.00 93.62 119 LEU A CA 1
ATOM 928 C C . LEU A 1 119 ? -0.808 -6.925 -11.807 1.00 93.62 119 LEU A C 1
ATOM 930 O O . LEU A 1 119 ? -1.399 -7.925 -12.217 1.00 93.62 119 LEU A O 1
ATOM 934 N N . THR A 1 120 ? -0.984 -5.728 -12.363 1.00 92.12 120 THR A N 1
ATOM 935 C CA . THR A 1 120 ? -1.889 -5.472 -13.494 1.00 92.12 120 THR A CA 1
ATOM 936 C C . THR A 1 120 ? -1.254 -4.611 -14.562 1.00 92.12 120 THR A C 1
ATOM 938 O O . THR A 1 120 ? -0.312 -3.870 -14.283 1.00 92.12 120 THR A O 1
ATOM 941 N N . GLY A 1 121 ? -1.839 -4.670 -15.761 1.00 91.94 121 GLY A N 1
ATOM 942 C CA . GLY A 1 121 ? -1.533 -3.766 -16.863 1.00 91.94 121 GLY A CA 1
ATOM 943 C C . GLY A 1 121 ? -0.041 -3.713 -17.164 1.00 91.94 121 GLY A C 1
ATOM 944 O O . GLY A 1 121 ? 0.629 -4.743 -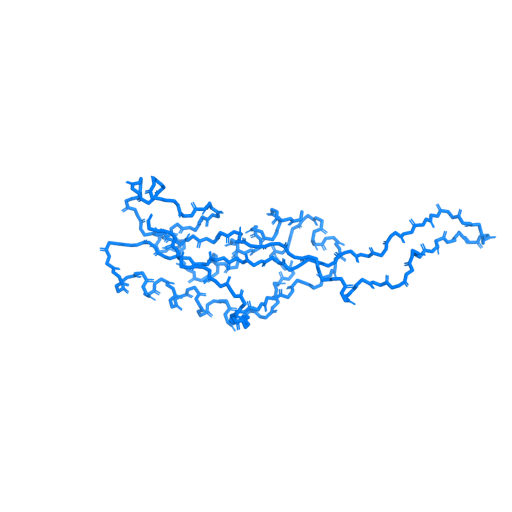17.243 1.00 91.94 121 GLY A O 1
ATOM 945 N N . THR A 1 122 ? 0.487 -2.501 -17.274 1.00 90.44 122 THR A N 1
A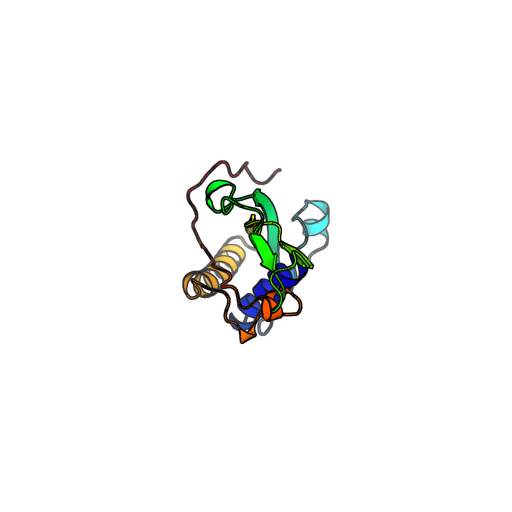TOM 946 C CA . THR A 1 122 ? 1.874 -2.259 -17.670 1.00 90.44 122 THR A CA 1
ATOM 947 C C . THR A 1 122 ? 2.887 -2.775 -16.647 1.00 90.44 122 THR A C 1
ATOM 949 O O . THR A 1 122 ? 3.957 -3.230 -17.042 1.00 90.44 122 THR A O 1
ATOM 952 N N . LEU A 1 123 ? 2.555 -2.801 -15.347 1.00 88.25 123 LEU A N 1
ATOM 953 C CA . LEU A 1 123 ? 3.425 -3.410 -14.330 1.00 88.25 123 LEU A CA 1
ATOM 954 C C . LEU A 1 123 ? 3.544 -4.928 -14.496 1.00 88.25 123 LEU A C 1
ATOM 956 O O . LEU A 1 123 ? 4.635 -5.471 -14.342 1.00 88.25 123 LEU A O 1
ATOM 960 N N . ALA A 1 124 ? 2.444 -5.608 -14.829 1.00 89.81 124 ALA A N 1
ATOM 961 C CA . ALA A 1 124 ? 2.473 -7.044 -15.097 1.00 89.81 124 ALA A CA 1
ATOM 962 C C . ALA A 1 124 ? 3.237 -7.359 -16.396 1.00 89.81 124 ALA A C 1
ATOM 964 O O . ALA A 1 124 ? 4.025 -8.303 -16.438 1.00 89.81 124 ALA A O 1
ATOM 965 N N . GLU A 1 125 ? 3.045 -6.545 -17.437 1.00 88.94 125 GLU A N 1
ATOM 966 C CA . GLU A 1 125 ? 3.711 -6.696 -18.739 1.00 88.94 125 GLU A CA 1
ATOM 967 C C . GLU A 1 125 ? 5.223 -6.440 -18.678 1.00 88.94 125 GLU A C 1
ATOM 969 O O . GLU A 1 125 ? 5.982 -7.073 -19.413 1.00 88.94 125 GLU A O 1
ATOM 974 N N . LEU A 1 126 ? 5.679 -5.545 -17.792 1.00 83.31 126 LEU A N 1
ATOM 975 C CA . LEU A 1 126 ? 7.102 -5.256 -17.594 1.00 83.31 126 LEU A CA 1
ATOM 976 C C . LEU A 1 126 ? 7.895 -6.482 -17.121 1.00 83.31 126 LEU A C 1
ATOM 978 O O . LEU A 1 126 ? 9.100 -6.548 -17.366 1.00 83.31 126 LEU A O 1
ATOM 982 N N . GLY A 1 127 ? 7.248 -7.431 -16.431 1.00 80.19 127 GLY A N 1
ATOM 983 C CA . GLY A 1 127 ? 7.900 -8.630 -15.892 1.00 80.19 127 GLY A CA 1
ATOM 984 C C . GLY A 1 127 ? 8.993 -8.332 -14.858 1.00 80.19 127 GLY A C 1
ATOM 985 O O . GLY A 1 127 ? 9.826 -9.193 -14.577 1.00 80.19 127 GLY A O 1
ATOM 986 N N . LEU A 1 128 ? 9.017 -7.109 -14.319 1.00 81.94 128 LEU A N 1
ATOM 987 C CA . LEU A 1 128 ? 9.956 -6.671 -13.293 1.00 81.94 128 LEU A CA 1
ATOM 988 C C . LEU A 1 128 ? 9.360 -6.883 -11.902 1.00 81.94 128 LEU A C 1
ATOM 990 O O . LEU A 1 128 ? 8.159 -6.732 -11.685 1.00 81.94 128 LEU A O 1
ATOM 994 N N . THR A 1 129 ? 10.227 -7.193 -10.944 1.00 86.56 129 THR A N 1
ATOM 995 C CA . THR A 1 129 ? 9.845 -7.356 -9.542 1.00 86.56 129 THR A CA 1
ATOM 996 C C . THR A 1 129 ? 9.517 -6.007 -8.904 1.00 86.56 129 THR A C 1
ATOM 998 O O . THR A 1 129 ? 10.329 -5.084 -8.962 1.00 86.56 129 THR A O 1
ATOM 1001 N N . VAL A 1 130 ? 8.362 -5.917 -8.237 1.00 90.50 130 VAL A N 1
ATOM 1002 C CA . VAL A 1 130 ? 8.006 -4.787 -7.366 1.00 90.50 130 VAL A CA 1
ATOM 1003 C C . VAL A 1 130 ? 8.275 -5.199 -5.920 1.00 90.50 130 VAL A C 1
ATOM 1005 O O . VAL A 1 130 ? 7.547 -6.014 -5.353 1.00 90.50 130 VAL A O 1
ATOM 1008 N N . THR A 1 131 ? 9.356 -4.682 -5.343 1.00 91.94 131 THR A N 1
ATOM 1009 C CA . THR A 1 131 ? 9.756 -4.962 -3.957 1.00 91.94 131 THR A CA 1
ATOM 1010 C C . THR A 1 131 ? 8.954 -4.116 -2.977 1.00 91.94 131 THR A C 1
ATOM 1012 O O . THR A 1 131 ? 8.653 -2.961 -3.274 1.00 91.94 131 THR A O 1
ATOM 1015 N N . LEU A 1 132 ? 8.646 -4.677 -1.809 1.00 91.75 132 LEU A N 1
ATOM 1016 C CA . LEU A 1 132 ? 8.010 -3.965 -0.705 1.00 91.75 132 LEU A CA 1
ATOM 1017 C C . LEU A 1 132 ? 8.961 -3.956 0.478 1.00 91.75 132 LEU A C 1
ATOM 1019 O O . LEU A 1 132 ? 9.590 -4.964 0.783 1.00 91.75 132 LEU A O 1
ATOM 1023 N N . ASP A 1 133 ? 9.030 -2.810 1.139 1.00 90.06 133 ASP A N 1
ATOM 1024 C CA . ASP A 1 133 ? 9.727 -2.650 2.405 1.00 90.06 133 ASP A CA 1
ATOM 1025 C C . ASP A 1 133 ? 8.743 -2.069 3.422 1.00 90.06 133 ASP A C 1
ATOM 1027 O O . ASP A 1 133 ? 8.150 -1.008 3.210 1.00 90.06 133 ASP A O 1
ATOM 1031 N N . THR A 1 134 ? 8.554 -2.786 4.525 1.00 83.38 134 THR A N 1
ATOM 1032 C CA . THR A 1 134 ? 7.800 -2.309 5.681 1.00 83.38 134 THR A CA 1
ATOM 1033 C C . THR A 1 134 ? 8.741 -2.100 6.845 1.00 83.38 134 THR A C 1
ATOM 1035 O O . THR A 1 134 ? 9.274 -3.067 7.380 1.00 83.38 134 THR A O 1
ATOM 1038 N N . ALA A 1 135 ? 8.848 -0.835 7.267 1.00 66.31 135 ALA A N 1
ATOM 1039 C CA . ALA A 1 135 ? 9.848 -0.286 8.190 1.00 66.31 135 ALA A CA 1
ATOM 1040 C C . ALA A 1 135 ? 11.158 0.206 7.537 1.00 66.31 135 ALA A C 1
ATOM 1042 O O . ALA A 1 135 ? 12.234 0.087 8.127 1.00 66.31 135 ALA A O 1
ATOM 1043 N N . GLY A 1 136 ? 11.056 0.866 6.378 1.00 55.41 136 GLY A N 1
ATOM 1044 C CA . GLY A 1 136 ? 12.147 1.676 5.833 1.00 55.41 136 GLY A CA 1
ATOM 1045 C C . GLY A 1 136 ? 12.618 2.741 6.835 1.00 55.41 136 GLY A C 1
ATOM 1046 O O . GLY A 1 136 ? 11.812 3.340 7.553 1.00 55.41 136 GLY A O 1
ATOM 1047 N N . ALA A 1 137 ? 13.937 2.945 6.916 1.00 45.91 137 ALA A N 1
ATOM 1048 C CA . ALA A 1 137 ? 14.569 3.846 7.877 1.00 45.91 137 ALA A CA 1
ATOM 1049 C C . ALA A 1 137 ? 13.903 5.229 7.865 1.00 45.91 137 ALA A C 1
ATOM 1051 O O . ALA A 1 137 ? 13.774 5.849 6.813 1.00 45.91 137 ALA A O 1
ATOM 1052 N N . ALA A 1 138 ? 13.497 5.695 9.048 1.00 48.31 138 ALA A N 1
ATOM 1053 C CA . ALA A 1 138 ? 12.889 6.999 9.265 1.00 48.31 138 ALA A CA 1
ATOM 1054 C C . ALA A 1 138 ? 13.749 8.119 8.654 1.00 48.31 138 ALA A C 1
ATOM 1056 O O . ALA A 1 138 ? 14.703 8.590 9.270 1.00 48.31 138 ALA A O 1
ATOM 1057 N N . ALA A 1 139 ? 13.416 8.551 7.444 1.00 47.56 139 ALA A N 1
ATOM 1058 C CA . ALA A 1 139 ? 13.901 9.797 6.883 1.00 47.56 139 ALA A CA 1
ATOM 1059 C C . ALA A 1 139 ? 12.697 10.738 6.822 1.00 47.56 139 ALA A C 1
ATOM 1061 O O . ALA A 1 139 ? 11.863 10.621 5.931 1.00 47.56 139 ALA A O 1
ATOM 1062 N N . ASP A 1 140 ? 12.593 11.598 7.838 1.00 54.59 140 ASP A N 1
ATOM 1063 C CA . ASP A 1 140 ? 11.620 12.691 7.963 1.00 54.59 140 ASP A CA 1
ATOM 1064 C C . ASP A 1 140 ? 10.158 12.316 7.674 1.00 54.59 140 ASP A C 1
ATOM 1066 O O . ASP A 1 140 ? 9.570 12.709 6.666 1.00 54.59 140 ASP A O 1
ATOM 1070 N N . VAL A 1 141 ? 9.528 11.618 8.625 1.00 51.78 141 VAL A N 1
ATOM 1071 C CA . VAL A 1 141 ? 8.063 11.633 8.739 1.00 51.78 141 VAL A CA 1
ATOM 1072 C C . VAL A 1 141 ? 7.685 12.889 9.541 1.00 51.78 141 VAL A C 1
ATOM 1074 O O . VAL A 1 141 ? 7.903 12.905 10.756 1.00 51.78 141 VAL A O 1
ATOM 1077 N N . PRO A 1 142 ? 7.165 13.969 8.928 1.00 49.69 142 PRO A N 1
ATOM 1078 C CA . PRO A 1 142 ? 6.590 15.075 9.671 1.00 49.69 142 PRO A CA 1
ATOM 1079 C C . PRO A 1 142 ? 5.385 14.559 10.456 1.00 49.69 142 PRO A C 1
ATOM 1081 O O . PRO A 1 142 ? 4.666 13.663 10.007 1.00 49.69 142 PRO A O 1
ATOM 1084 N N . ALA A 1 143 ? 5.177 15.124 11.645 1.00 46.12 143 ALA A N 1
ATOM 1085 C CA . ALA A 1 143 ? 4.012 14.820 12.462 1.00 46.12 143 ALA A CA 1
ATOM 1086 C C . ALA A 1 143 ? 2.741 14.962 11.610 1.00 46.12 143 ALA A C 1
ATOM 1088 O O . ALA A 1 143 ? 2.584 15.965 10.909 1.00 46.12 143 ALA A O 1
ATOM 1089 N N . ALA A 1 144 ? 1.869 13.947 11.652 1.00 41.88 144 ALA A N 1
ATOM 1090 C CA . ALA A 1 144 ? 0.556 14.015 11.023 1.00 41.88 144 ALA A CA 1
ATOM 1091 C C . ALA A 1 144 ? -0.106 15.327 11.464 1.00 41.88 144 ALA A C 1
ATOM 1093 O O . ALA A 1 144 ? -0.216 15.585 12.662 1.00 41.88 144 ALA A O 1
ATOM 1094 N N . ALA A 1 145 ? -0.407 16.191 10.492 1.00 47.12 145 ALA A N 1
ATOM 1095 C CA . ALA A 1 145 ? -0.857 17.549 10.752 1.00 47.12 145 ALA A CA 1
ATOM 1096 C C . ALA A 1 145 ? -2.122 17.542 11.619 1.00 47.12 145 ALA A C 1
ATOM 1098 O O . ALA A 1 145 ? -3.023 16.736 11.374 1.00 47.12 145 ALA A O 1
ATOM 1099 N N . ASP A 1 146 ? -2.146 18.452 12.599 1.00 37.50 146 ASP A N 1
ATOM 1100 C CA . ASP A 1 146 ? -3.264 18.677 13.517 1.00 37.50 146 ASP A CA 1
ATOM 1101 C C . ASP A 1 146 ? -4.605 18.725 12.794 1.00 37.50 146 ASP A C 1
ATOM 1103 O O . ASP A 1 146 ? -4.788 19.540 11.856 1.00 37.50 146 ASP A O 1
#

Secondary structure (DSSP, 8-state):
-HHHHHHHHHHHHHTTTTGGGT-EEE-S---H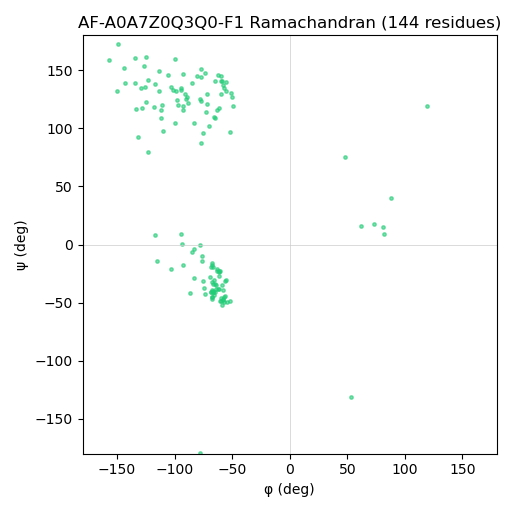HHHHT--S-EEEEEEEEEEE-STT--SS-EEEE-TTS-EEEEEPPPPPEEEEEEEEEE-SSHHHHHHHHHHHHHHHHT-SB--GGG--HHHHHHT---B--SS---S--PPPP-

Mean predicted aligned error: 8.15 Å

Solvent-accessible surface area (backbone atoms only — not comparable to full-atom values): 8961 Å² total; per-residue (Å²): 97,72,74,39,49,54,48,25,52,51,52,56,51,50,74,58,46,41,56,84,69,68,31,46,79,43,60,60,75,93,40,73,74,59,56,74,71,57,89,64,44,32,39,31,48,17,79,72,47,78,44,71,43,68,85,70,45,56,90,57,64,46,77,38,59,49,97,88,66,47,80,74,44,73,41,73,51,67,82,45,69,49,76,42,66,49,77,49,54,44,51,99,42,73,70,54,18,52,50,50,45,52,50,54,47,58,50,48,73,73,38,63,46,65,55,73,90,49,44,42,71,71,53,45,72,65,72,61,89,50,75,46,78,80,83,68,80,90,74,83,79,73,75,82,79,132